Protein AF-A0A6A2YT23-F1 (afdb_monomer)

Mean predicted aligned error: 2.77 Å

Nearest PDB structures (foldseek):
  2w1v-assembly1_B  TM=9.933E-01  e=3.970E-12  Mus musculus
  1f89-assembly1_B  TM=9.885E-01  e=1.448E-10  Saccharomyces cerevisiae
  1ems-assembly1_A  TM=9.485E-01  e=9.260E-08  Caenorhabditis elegans
  5h8k-assembly1_H  TM=8.560E-01  e=1.786E-05  Medicago truncatula
  2vhi-assembly1_A  TM=8.047E-01  e=1.038E-03  Drosophila melanogaster

InterPro domains:
  IPR003010 Carbon-nitrogen hydrolase [PF00795] (1-90)
  IPR003010 Carbon-nitrogen hydrolase [PS50263] (1-86)
  IPR036526 Carbon-nitrogen hydrolase superfamily [G3DSA:3.60.110.10] (1-93)
  IPR036526 Carbon-nitrogen hydrolase superfamily [SSF56317] (2-93)

Organism: Hibiscus syriacus (NCBI:txid106335)

Secondary structure (DSSP, 8-state):
-TTGGGT-SEEEEE---BTTHIIIIIHHHHHHHHHHHTSEEEEE-PPP-TTSSS-B----EEE-TTS-EEEE--SSS--------THHHHH--

Solvent-accessible surface area (backbone atoms only — not comparable to full-atom values): 5284 Å² total; per-residue (Å²): 102,79,55,46,80,70,70,46,59,65,46,78,44,76,50,70,45,32,78,73,54,22,87,72,38,50,67,58,51,46,29,49,57,6,42,79,50,56,17,29,25,37,36,46,31,54,47,46,39,90,88,46,100,67,43,31,39,24,47,29,28,38,28,36,34,82,38,46,78,77,41,64,43,59,35,61,84,78,83,77,86,82,88,85,69,70,67,62,50,69,78,74,105

Sequence (93 aa):
MIYASRGAHLLCYPGAFNMTTGPLHWELLQRARAVDNQLYVATCSPARDAGAGYIAWGHSTLVGPFGEVLATTEHDEDIIIAEIDYSILEQRR

Radius of gyration: 13.84 Å; Cα contacts (8 Å, |Δi|>4): 175; chains: 1; bounding box: 31×25×41 Å

Structure (mmCIF, N/CA/C/O backbone):
data_AF-A0A6A2YT23-F1
#
_entry.id   AF-A0A6A2YT23-F1
#
loop_
_atom_site.group_PDB
_atom_site.id
_atom_site.type_symbol
_atom_site.label_atom_id
_atom_site.label_alt_id
_atom_site.label_comp_id
_atom_site.label_asym_id
_atom_site.label_entity_id
_atom_site.label_seq_id
_atom_site.pdbx_PDB_ins_code
_atom_site.Cartn_x
_atom_site.Cartn_y
_atom_site.Cartn_z
_atom_site.occupancy
_atom_site.B_iso_or_equiv
_atom_site.auth_seq_id
_atom_site.auth_comp_id
_atom_site.auth_asym_id
_atom_site.auth_atom_id
_atom_site.pdbx_PDB_model_num
ATOM 1 N N . MET A 1 1 ? -9.059 12.049 7.414 1.00 78.94 1 MET A N 1
ATOM 2 C CA . MET A 1 1 ? -9.099 12.064 5.928 1.00 78.94 1 MET A CA 1
ATOM 3 C C . MET A 1 1 ? -10.492 11.635 5.437 1.00 78.94 1 MET A C 1
ATOM 5 O O . MET A 1 1 ? -11.169 10.929 6.175 1.00 78.94 1 MET A O 1
ATOM 9 N N . ILE A 1 2 ? -10.953 12.070 4.250 1.00 95.75 2 ILE A N 1
ATOM 10 C CA . ILE A 1 2 ? -12.379 11.994 3.833 1.00 95.75 2 ILE A CA 1
ATOM 11 C C . ILE A 1 2 ? -12.971 10.574 3.801 1.00 95.75 2 ILE A C 1
ATOM 13 O O . ILE A 1 2 ? -14.150 10.392 4.098 1.00 95.75 2 ILE A O 1
ATOM 17 N N . TYR A 1 3 ? -12.169 9.563 3.462 1.00 97.50 3 TYR A N 1
ATOM 18 C CA . TYR A 1 3 ? -12.634 8.175 3.413 1.00 97.50 3 TYR A CA 1
ATOM 19 C C . TYR A 1 3 ? -12.824 7.579 4.809 1.00 97.50 3 TYR A C 1
ATOM 21 O O . TYR A 1 3 ? -13.853 6.964 5.071 1.00 97.50 3 TYR A O 1
ATOM 29 N N . ALA A 1 4 ? -11.890 7.834 5.729 1.00 94.12 4 ALA A N 1
ATOM 30 C CA . ALA A 1 4 ? -12.003 7.384 7.115 1.00 94.12 4 ALA A CA 1
ATOM 31 C C . ALA A 1 4 ? -13.249 7.977 7.795 1.00 94.12 4 ALA A C 1
ATOM 33 O O . ALA A 1 4 ? -14.029 7.251 8.401 1.00 94.12 4 ALA A O 1
ATOM 34 N N . SER A 1 5 ? -13.521 9.275 7.591 1.00 93.94 5 SER A N 1
ATOM 35 C CA . SER A 1 5 ? -14.740 9.925 8.108 1.00 93.94 5 SER A CA 1
ATOM 36 C C . SER A 1 5 ? -16.039 9.407 7.481 1.00 93.94 5 SER A C 1
ATOM 38 O O . SER A 1 5 ? -17.117 9.680 7.994 1.00 93.94 5 SER A O 1
ATOM 40 N N . ARG A 1 6 ? -15.951 8.688 6.356 1.00 96.94 6 ARG A N 1
ATOM 41 C CA . ARG A 1 6 ? -17.080 8.017 5.695 1.00 96.94 6 ARG A CA 1
ATOM 42 C C . ARG A 1 6 ? -17.175 6.529 6.062 1.00 96.94 6 ARG A C 1
ATOM 44 O O . ARG A 1 6 ? -17.932 5.808 5.424 1.00 96.94 6 ARG A O 1
ATOM 51 N N . GLY A 1 7 ? -16.420 6.076 7.066 1.00 94.12 7 GLY A N 1
ATOM 52 C CA . GLY A 1 7 ? -16.473 4.705 7.580 1.00 94.12 7 GLY A CA 1
ATOM 53 C C . GLY A 1 7 ? -15.551 3.709 6.872 1.00 94.12 7 GLY A C 1
ATOM 54 O O . GLY A 1 7 ? -15.729 2.507 7.032 1.00 94.12 7 GLY A O 1
ATOM 55 N N . ALA A 1 8 ? -14.573 4.164 6.081 1.00 96.00 8 ALA A N 1
ATOM 56 C CA . ALA A 1 8 ? -13.606 3.249 5.476 1.00 96.00 8 ALA A CA 1
ATOM 57 C C . ALA A 1 8 ? -12.660 2.652 6.534 1.00 96.00 8 ALA A C 1
ATOM 59 O O . ALA A 1 8 ? -12.052 3.382 7.320 1.00 96.00 8 ALA A O 1
ATOM 60 N N . HIS A 1 9 ? -12.496 1.329 6.499 1.00 95.56 9 HIS A N 1
ATOM 61 C CA . HIS A 1 9 ? -11.552 0.578 7.341 1.00 95.56 9 HIS A CA 1
ATOM 62 C C . HIS A 1 9 ? -10.347 0.030 6.570 1.00 95.56 9 HIS A C 1
ATOM 64 O O . HIS A 1 9 ? -9.394 -0.450 7.178 1.00 95.56 9 HIS A O 1
ATOM 70 N N . LEU A 1 10 ? -10.370 0.134 5.240 1.00 97.00 10 LEU A N 1
ATOM 71 C CA . LEU A 1 10 ? -9.252 -0.186 4.368 1.00 97.00 10 LEU A CA 1
ATOM 72 C C . LEU A 1 10 ? -9.194 0.816 3.214 1.00 97.00 10 LEU A C 1
ATOM 74 O O . LEU A 1 10 ? -10.223 1.166 2.634 1.00 97.00 10 LEU A O 1
ATOM 78 N N . LEU A 1 11 ? -7.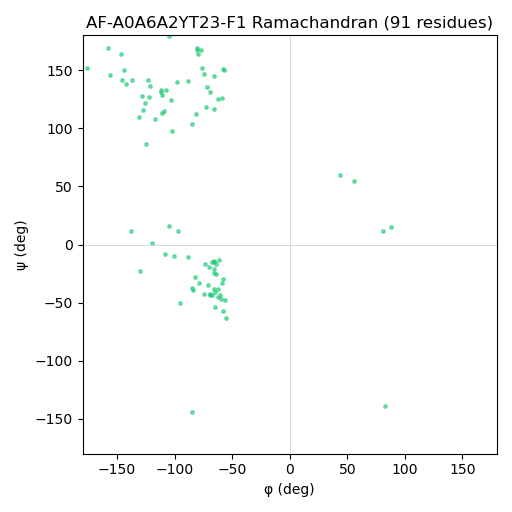987 1.256 2.873 1.00 98.12 11 LEU A N 1
ATOM 79 C CA . LEU A 1 11 ? -7.698 1.987 1.644 1.00 98.12 11 LEU A CA 1
ATOM 80 C C . LEU A 1 11 ? -6.838 1.112 0.739 1.00 98.12 11 LEU A C 1
ATOM 82 O O . LEU A 1 11 ? -5.836 0.563 1.183 1.00 98.12 11 LEU A O 1
ATOM 86 N N . CYS A 1 12 ? -7.221 1.003 -0.530 1.00 98.19 12 CYS A N 1
ATOM 87 C CA . CYS A 1 12 ? -6.456 0.276 -1.534 1.00 98.19 12 CYS A CA 1
ATOM 88 C C . CYS A 1 12 ? -5.871 1.259 -2.552 1.00 98.19 12 CYS A C 1
ATOM 90 O O . CYS A 1 12 ? -6.600 2.083 -3.109 1.00 98.19 12 CYS A O 1
ATOM 92 N N . TYR A 1 13 ? -4.567 1.157 -2.796 1.00 98.62 13 TYR A N 1
ATOM 93 C CA . TYR A 1 13 ? -3.827 1.968 -3.756 1.00 98.62 13 TYR A CA 1
ATOM 94 C C . TYR A 1 13 ? -3.091 1.066 -4.754 1.00 98.62 13 TYR A C 1
ATOM 96 O O . TYR A 1 13 ? -1.916 0.745 -4.555 1.00 98.62 13 TYR A O 1
ATOM 104 N N . PRO A 1 14 ? -3.749 0.655 -5.850 1.00 98.62 14 PRO A N 1
ATOM 105 C CA . PRO A 1 14 ? -3.038 0.136 -7.007 1.00 98.62 14 PRO A CA 1
ATOM 106 C C . PRO A 1 14 ? -2.139 1.240 -7.572 1.00 98.62 14 PRO A C 1
ATOM 108 O O . PRO A 1 14 ? -2.609 2.348 -7.849 1.00 98.62 14 PRO A O 1
ATOM 111 N N . GLY A 1 15 ? -0.847 0.972 -7.720 1.00 98.25 15 GLY A N 1
ATOM 112 C CA . GLY A 1 15 ? 0.106 1.979 -8.167 1.00 98.25 15 GLY A CA 1
ATOM 113 C C . GLY A 1 15 ? 1.506 1.421 -8.357 1.00 98.25 15 GLY A C 1
ATOM 114 O O . GLY A 1 15 ? 1.909 0.484 -7.684 1.00 98.25 15 GLY A O 1
ATOM 115 N N . ALA A 1 16 ? 2.258 2.036 -9.265 1.00 98.44 16 ALA A N 1
ATOM 116 C CA . AL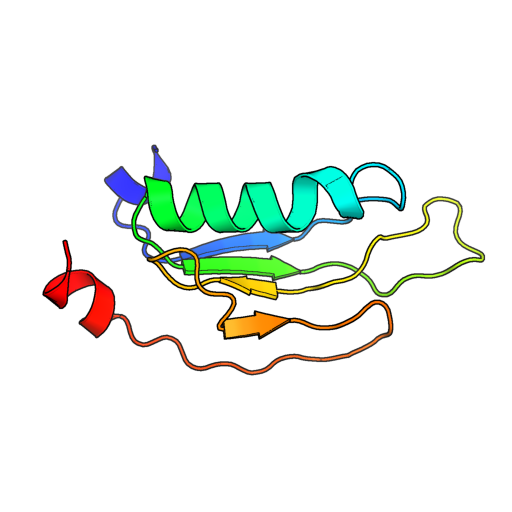A A 1 16 ? 3.651 1.706 -9.519 1.00 98.44 16 ALA A CA 1
ATOM 117 C C . ALA A 1 16 ? 4.506 2.925 -9.171 1.0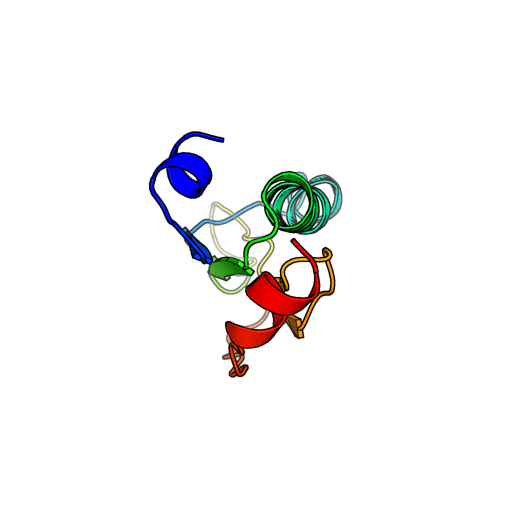0 98.44 16 ALA A C 1
ATOM 119 O O . ALA A 1 16 ? 4.458 3.934 -9.873 1.00 98.44 16 ALA A O 1
ATOM 120 N N . PHE A 1 17 ? 5.258 2.860 -8.072 1.00 98.62 17 PHE A N 1
ATOM 121 C CA . PHE A 1 17 ? 6.372 3.790 -7.856 1.00 98.62 17 PHE A CA 1
ATOM 122 C C . PHE A 1 17 ? 7.578 3.320 -8.668 1.00 98.62 17 PHE A C 1
ATOM 124 O O . PHE A 1 17 ? 7.606 2.177 -9.111 1.00 98.62 17 PHE A O 1
ATOM 131 N N . ASN A 1 18 ? 8.570 4.185 -8.877 1.00 98.19 18 ASN A N 1
ATOM 132 C CA . ASN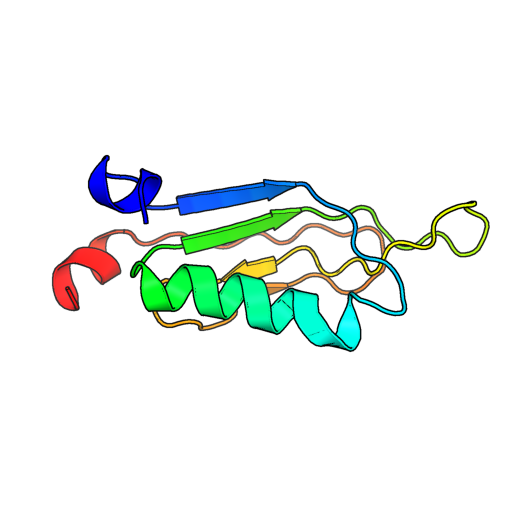 A 1 18 ? 9.795 3.824 -9.594 1.00 98.19 18 ASN A CA 1
ATOM 133 C C . ASN A 1 18 ? 10.975 3.648 -8.634 1.00 98.19 18 ASN A C 1
ATOM 135 O O . ASN A 1 18 ? 10.865 3.879 -7.431 1.00 98.19 18 ASN A O 1
ATOM 139 N N . MET A 1 19 ? 12.133 3.304 -9.189 1.00 98.06 19 MET A N 1
ATOM 140 C CA . MET A 1 19 ? 13.382 3.104 -8.447 1.00 98.06 19 MET A CA 1
ATOM 141 C C . MET A 1 19 ? 13.907 4.340 -7.697 1.00 98.06 19 MET A C 1
ATOM 143 O O . MET A 1 19 ? 14.792 4.201 -6.860 1.00 98.06 19 MET A O 1
ATOM 147 N N . THR A 1 20 ? 13.388 5.541 -7.967 1.00 97.94 20 THR A N 1
ATOM 148 C CA . THR A 1 20 ? 13.750 6.763 -7.233 1.00 97.94 20 THR A CA 1
ATOM 149 C C . THR A 1 20 ? 12.762 7.047 -6.108 1.00 97.94 20 THR A C 1
ATOM 151 O O . THR A 1 20 ? 13.166 7.267 -4.970 1.00 97.94 20 THR A O 1
ATOM 154 N N . THR A 1 21 ? 11.459 7.048 -6.397 1.00 98.44 21 THR A N 1
ATOM 155 C CA . THR A 1 21 ? 10.433 7.407 -5.405 1.00 98.44 21 THR A CA 1
ATOM 156 C C . THR A 1 21 ? 10.057 6.250 -4.489 1.00 98.44 21 THR A C 1
ATOM 158 O O . THR A 1 21 ? 9.662 6.492 -3.350 1.00 98.44 21 THR A O 1
ATOM 161 N N . GLY A 1 22 ? 10.190 5.012 -4.962 1.00 98.56 22 GLY A N 1
ATOM 162 C CA . GLY A 1 22 ? 9.886 3.785 -4.231 1.00 98.56 22 GLY A CA 1
ATOM 163 C C . GLY A 1 22 ? 10.640 3.682 -2.906 1.00 98.56 22 GLY A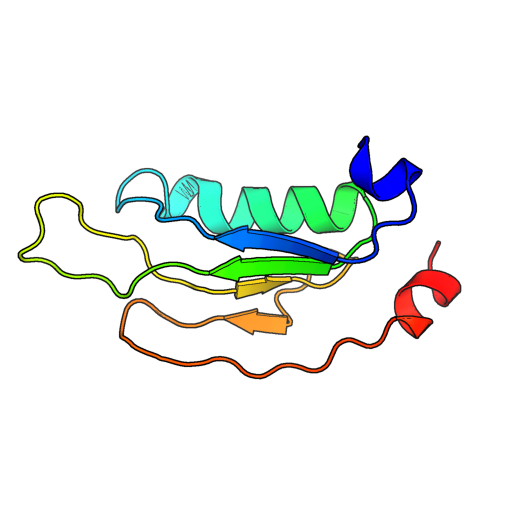 C 1
ATOM 164 O O . GLY A 1 22 ? 9.996 3.763 -1.858 1.00 98.56 22 GLY A O 1
ATOM 165 N N . PRO A 1 23 ? 11.987 3.621 -2.931 1.00 98.38 23 PRO A N 1
ATOM 166 C CA . PRO A 1 23 ? 12.800 3.503 -1.719 1.00 98.38 23 PRO A CA 1
ATOM 167 C C . PRO A 1 23 ? 12.590 4.641 -0.713 1.00 98.38 23 PRO A C 1
ATOM 169 O O . PRO A 1 23 ? 12.764 4.449 0.485 1.00 98.38 23 PRO A O 1
ATOM 172 N N . LEU A 1 24 ? 12.245 5.838 -1.195 1.00 98.44 24 LEU A N 1
ATOM 173 C CA . LEU A 1 24 ? 12.106 7.026 -0.354 1.00 98.44 24 LEU A CA 1
ATOM 174 C C . LEU A 1 24 ? 10.731 7.125 0.306 1.00 98.44 24 LEU A C 1
ATOM 176 O O . LEU A 1 24 ? 10.618 7.578 1.443 1.00 98.44 24 LEU A O 1
ATOM 180 N N . HIS A 1 25 ? 9.674 6.773 -0.424 1.00 98.75 25 HIS A N 1
ATOM 181 C CA . HIS A 1 25 ? 8.327 7.206 -0.069 1.00 98.75 25 HIS A CA 1
ATOM 182 C C . HIS A 1 25 ? 7.300 6.084 -0.026 1.00 98.75 25 HIS A C 1
ATOM 184 O O . HIS A 1 25 ? 6.279 6.274 0.627 1.00 98.75 25 HIS A O 1
ATOM 190 N N . TRP A 1 26 ? 7.517 4.955 -0.706 1.00 98.75 26 TRP A N 1
ATOM 191 C CA . TRP A 1 26 ? 6.480 3.929 -0.839 1.00 98.75 26 TRP A CA 1
ATOM 192 C C . TRP A 1 26 ? 6.016 3.429 0.526 1.00 98.75 26 TRP A C 1
ATOM 194 O O . TRP A 1 26 ? 4.848 3.608 0.868 1.00 98.75 26 TRP A O 1
ATOM 204 N N . GLU A 1 27 ? 6.946 2.925 1.343 1.00 98.75 27 GLU A N 1
ATOM 205 C CA . GLU A 1 27 ? 6.623 2.429 2.681 1.00 98.75 27 GLU A CA 1
ATOM 206 C C . GLU A 1 27 ? 6.180 3.547 3.632 1.00 98.75 27 GLU A C 1
ATOM 208 O O . GLU A 1 27 ? 5.186 3.414 4.351 1.00 98.75 27 GLU A O 1
ATOM 213 N N . LEU A 1 28 ? 6.880 4.681 3.602 1.00 98.69 28 LEU A N 1
ATOM 214 C CA . LEU A 1 28 ? 6.570 5.825 4.454 1.00 98.69 28 LEU A CA 1
ATOM 215 C C . LEU A 1 28 ? 5.124 6.296 4.259 1.00 98.69 28 LEU A C 1
ATOM 217 O O . LEU A 1 28 ? 4.399 6.503 5.231 1.00 98.69 28 LEU A O 1
ATOM 221 N N . LEU A 1 29 ? 4.689 6.459 3.007 1.00 98.81 29 LEU A N 1
ATOM 222 C CA . LEU A 1 29 ? 3.364 6.980 2.696 1.00 98.81 29 LEU A CA 1
ATOM 223 C C . LEU A 1 29 ? 2.264 5.995 3.082 1.00 98.81 29 LEU A C 1
ATOM 225 O O . LEU A 1 29 ? 1.275 6.432 3.671 1.00 9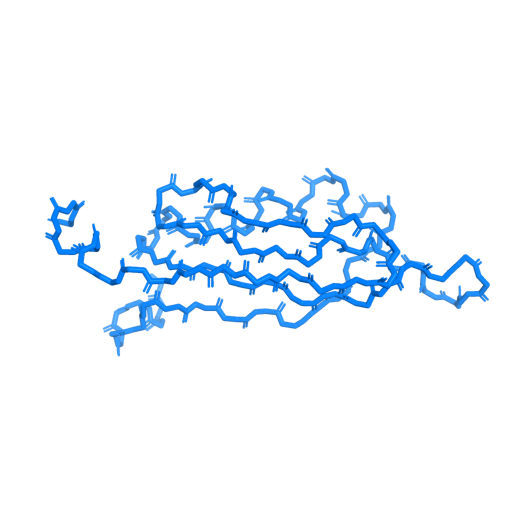8.81 29 LEU A O 1
ATOM 229 N N . GLN A 1 30 ? 2.418 4.698 2.800 1.00 98.69 30 GLN A N 1
ATOM 230 C CA . GLN A 1 30 ? 1.407 3.708 3.192 1.00 98.69 30 GLN A CA 1
ATOM 231 C C . GLN A 1 30 ? 1.237 3.640 4.710 1.00 98.69 30 GLN A C 1
ATOM 233 O O . GLN A 1 30 ? 0.109 3.715 5.202 1.00 98.69 30 GLN A O 1
ATOM 238 N N . ARG A 1 31 ? 2.346 3.613 5.459 1.00 98.81 31 ARG A N 1
ATOM 239 C CA . ARG A 1 31 ? 2.329 3.589 6.926 1.00 98.81 31 ARG A CA 1
ATOM 240 C C . ARG A 1 31 ? 1.743 4.865 7.505 1.00 98.81 31 ARG A C 1
ATOM 242 O O . ARG A 1 31 ? 0.910 4.780 8.401 1.00 98.81 31 ARG A O 1
ATOM 249 N N . ALA A 1 32 ? 2.083 6.023 6.938 1.00 98.56 32 ALA A N 1
ATOM 250 C CA . ALA A 1 32 ? 1.488 7.300 7.322 1.00 98.56 32 ALA A CA 1
ATOM 251 C C . ALA A 1 32 ? -0.035 7.309 7.108 1.00 98.56 32 ALA A C 1
ATOM 253 O O . ALA A 1 32 ? -0.785 7.680 8.004 1.00 98.56 32 ALA A O 1
ATOM 254 N N . ARG A 1 33 ? -0.531 6.855 5.946 1.00 98.44 33 ARG A N 1
ATOM 255 C CA . ARG A 1 33 ? -1.985 6.794 5.701 1.00 98.44 33 ARG A CA 1
ATOM 256 C C . ARG A 1 33 ? -2.692 5.845 6.665 1.00 98.44 33 ARG A C 1
ATOM 258 O O . ARG A 1 33 ? -3.796 6.184 7.091 1.00 98.44 33 ARG A O 1
ATOM 265 N N . ALA A 1 34 ? -2.070 4.713 6.994 1.00 97.75 34 ALA A N 1
ATOM 266 C CA . ALA A 1 34 ? -2.623 3.736 7.920 1.00 97.75 34 ALA A CA 1
ATOM 267 C C . ALA A 1 34 ? -2.735 4.309 9.338 1.00 97.75 34 ALA A C 1
ATOM 269 O O . ALA A 1 34 ? -3.835 4.352 9.889 1.00 97.75 34 ALA A O 1
ATOM 270 N N . VAL A 1 35 ? -1.631 4.842 9.877 1.00 97.00 35 VAL A N 1
ATOM 271 C CA . VAL A 1 35 ? -1.571 5.346 11.257 1.00 97.00 35 VAL A CA 1
ATOM 272 C C . VAL A 1 35 ? -2.394 6.620 11.456 1.00 97.00 35 VAL A C 1
ATOM 274 O O . VAL A 1 35 ? -3.157 6.703 12.415 1.00 97.00 35 VAL A O 1
ATOM 277 N N . ASP A 1 36 ? -2.341 7.574 10.519 1.00 97.00 36 ASP A N 1
ATOM 278 C CA . ASP A 1 36 ? -3.052 8.857 10.647 1.00 97.00 36 ASP A CA 1
ATOM 279 C C . ASP A 1 36 ? -4.577 8.694 10.625 1.00 97.00 36 ASP A C 1
ATOM 281 O O . ASP A 1 36 ? -5.318 9.593 11.023 1.00 97.00 36 ASP A O 1
ATOM 285 N N . ASN A 1 37 ? -5.067 7.574 10.087 1.00 95.56 37 ASN A N 1
ATOM 286 C CA . ASN A 1 37 ? -6.494 7.318 9.915 1.00 95.56 37 ASN A CA 1
ATOM 287 C C . ASN A 1 37 ? -6.972 6.070 10.666 1.00 95.56 37 ASN A C 1
ATOM 289 O O . ASN A 1 37 ? -8.156 5.734 10.568 1.00 95.56 37 ASN A O 1
ATOM 293 N N . GLN A 1 38 ? -6.069 5.396 11.387 1.00 95.38 38 GLN A N 1
ATOM 294 C CA . GLN A 1 38 ? -6.305 4.134 12.087 1.00 95.38 38 GLN A CA 1
ATOM 295 C C . GLN A 1 38 ? -7.112 3.160 11.217 1.00 95.38 38 GLN A C 1
ATOM 297 O O . GLN A 1 38 ? -8.247 2.814 11.545 1.00 95.38 38 GLN A O 1
ATOM 302 N N . LEU A 1 39 ? -6.576 2.810 10.048 1.00 96.50 39 LEU A N 1
ATOM 303 C CA . LEU A 1 39 ? -7.191 1.900 9.075 1.00 96.50 39 LEU A CA 1
ATOM 304 C C . LEU A 1 39 ? -6.118 1.088 8.350 1.00 96.50 39 LEU A C 1
ATOM 306 O O . LEU A 1 39 ? -4.945 1.451 8.361 1.00 96.50 39 LEU A O 1
ATOM 310 N N . TYR A 1 40 ? -6.520 0.011 7.688 1.00 98.12 40 TYR A N 1
ATOM 311 C CA . TYR A 1 40 ? -5.608 -0.782 6.869 1.00 98.12 40 TYR A CA 1
ATOM 312 C C . TYR A 1 40 ? -5.273 -0.066 5.559 1.00 98.12 40 TYR A C 1
ATOM 314 O O . TYR A 1 40 ? -6.124 0.600 4.963 1.00 98.12 40 TYR A O 1
ATOM 322 N N . VAL A 1 41 ? -4.055 -0.247 5.060 1.00 98.56 41 VAL A N 1
ATOM 323 C CA . VAL A 1 41 ? -3.647 0.242 3.738 1.00 98.56 41 VAL A CA 1
ATOM 324 C C . VAL A 1 41 ? -3.079 -0.912 2.932 1.00 98.56 41 VAL A C 1
ATOM 326 O O . VAL A 1 41 ? -2.108 -1.534 3.345 1.00 98.56 41 VAL A O 1
ATOM 329 N N . ALA A 1 42 ? -3.676 -1.183 1.777 1.00 98.62 42 ALA A N 1
ATOM 330 C CA . ALA A 1 42 ? -3.176 -2.142 0.807 1.00 98.62 42 ALA A CA 1
ATOM 331 C C . ALA A 1 42 ? -2.612 -1.399 -0.404 1.00 98.62 42 ALA A C 1
ATOM 333 O O . ALA A 1 42 ? -3.256 -0.497 -0.947 1.00 98.62 42 ALA A O 1
ATOM 334 N N . THR A 1 43 ? -1.428 -1.788 -0.850 1.00 98.81 43 THR A N 1
ATOM 335 C CA . THR A 1 43 ? -0.814 -1.298 -2.080 1.00 98.81 43 THR A CA 1
ATOM 336 C C . THR A 1 43 ? -0.545 -2.470 -3.017 1.00 98.81 43 THR A C 1
ATOM 338 O O . THR A 1 43 ? -0.108 -3.536 -2.587 1.00 98.81 43 THR A O 1
ATOM 341 N N . CYS A 1 44 ? -0.855 -2.296 -4.301 1.00 98.62 44 CYS A N 1
ATOM 342 C CA . CYS A 1 44 ? -0.653 -3.326 -5.319 1.00 98.62 44 CYS A CA 1
ATOM 343 C C . CYS A 1 44 ? 0.143 -2.728 -6.475 1.00 98.62 44 CYS A C 1
ATOM 345 O O . CYS A 1 44 ? -0.312 -1.793 -7.137 1.00 98.62 44 CYS A O 1
ATOM 347 N N . SER A 1 45 ? 1.343 -3.254 -6.669 1.00 98.75 45 SER A N 1
ATOM 348 C CA . SER A 1 45 ? 2.356 -2.759 -7.590 1.00 98.75 45 SER A CA 1
ATOM 349 C C . SER A 1 45 ? 2.737 -3.868 -8.570 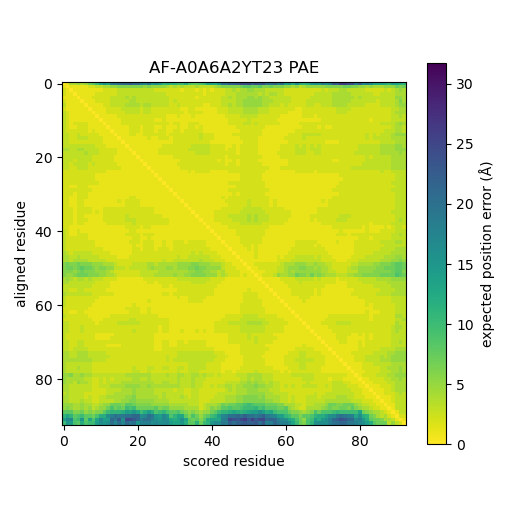1.00 98.75 45 SER A C 1
ATOM 351 O O . SER A 1 45 ? 2.817 -5.028 -8.159 1.00 98.75 45 SER A O 1
ATOM 353 N N . PRO A 1 46 ? 2.973 -3.553 -9.856 1.00 98.62 46 PRO A N 1
ATOM 354 C CA . PRO A 1 46 ? 3.551 -4.507 -10.792 1.00 98.62 46 PRO A CA 1
ATOM 355 C C . PRO A 1 46 ? 4.912 -5.016 -10.309 1.00 98.62 46 PRO A C 1
ATOM 357 O O . PRO A 1 46 ? 5.668 -4.275 -9.672 1.00 98.62 46 PRO A O 1
ATOM 360 N N . ALA A 1 47 ? 5.251 -6.247 -10.695 1.00 98.56 47 ALA A N 1
ATOM 361 C CA . ALA A 1 47 ? 6.616 -6.743 -10.594 1.00 98.56 47 ALA A CA 1
ATOM 362 C C . ALA A 1 47 ? 7.578 -5.829 -11.367 1.00 98.56 47 ALA A C 1
ATOM 364 O O . ALA A 1 47 ? 7.221 -5.188 -12.364 1.00 98.56 47 ALA A O 1
ATOM 365 N N . ARG A 1 48 ? 8.817 -5.760 -10.898 1.00 98.44 48 ARG A N 1
ATOM 366 C CA . ARG A 1 48 ? 9.871 -4.972 -11.515 1.00 98.44 48 ARG A CA 1
ATOM 367 C C . ARG A 1 48 ? 10.323 -5.637 -12.809 1.00 98.44 48 ARG A C 1
ATOM 369 O O . ARG A 1 48 ? 10.915 -6.707 -12.791 1.00 98.44 48 ARG A O 1
ATOM 376 N N . ASP A 1 49 ? 10.142 -4.928 -13.915 1.00 98.12 49 ASP A N 1
ATOM 377 C CA . ASP A 1 49 ? 10.731 -5.277 -15.204 1.00 98.12 49 ASP A CA 1
ATOM 378 C C . ASP A 1 49 ? 11.841 -4.275 -15.558 1.00 98.12 49 ASP A C 1
ATOM 380 O O . ASP A 1 49 ? 11.587 -3.085 -15.755 1.00 98.12 49 ASP A O 1
ATOM 384 N N . ALA A 1 50 ? 13.087 -4.753 -15.627 1.00 95.81 50 ALA A N 1
ATOM 385 C CA . ALA A 1 50 ? 14.251 -3.937 -15.977 1.00 95.81 50 ALA A CA 1
ATOM 386 C C . ALA A 1 50 ? 14.312 -3.567 -17.473 1.00 95.81 50 ALA A C 1
ATOM 388 O O . ALA A 1 50 ? 15.057 -2.657 -17.840 1.00 95.81 50 ALA A O 1
ATOM 389 N N . GLY A 1 51 ? 13.555 -4.259 -18.332 1.00 97.06 51 GLY A N 1
ATOM 390 C CA . GLY A 1 51 ? 13.427 -3.956 -19.758 1.00 97.06 51 GLY A CA 1
ATOM 391 C C . GLY A 1 51 ? 12.316 -2.952 -20.084 1.00 97.06 51 GLY A C 1
ATOM 392 O O . GLY A 1 51 ? 12.246 -2.463 -21.213 1.00 97.06 51 GLY A O 1
ATOM 393 N N . ALA A 1 52 ? 11.454 -2.624 -19.118 1.00 96.19 52 ALA A N 1
ATOM 394 C CA . ALA A 1 52 ? 10.339 -1.711 -19.321 1.00 96.19 52 ALA A CA 1
ATOM 395 C C . ALA A 1 52 ? 10.785 -0.240 -19.375 1.00 96.19 52 ALA A C 1
ATOM 397 O O . ALA A 1 52 ? 11.724 0.187 -18.704 1.00 96.19 52 ALA A O 1
ATOM 398 N N . GLY A 1 53 ? 10.026 0.586 -20.104 1.00 96.94 53 GLY A N 1
ATOM 399 C CA . GLY A 1 53 ? 10.217 2.044 -20.107 1.00 96.94 53 GLY A CA 1
ATOM 400 C C . GLY A 1 53 ? 9.944 2.709 -18.748 1.00 96.94 53 GLY A C 1
ATOM 401 O O . GLY A 1 53 ? 10.366 3.841 -18.519 1.00 96.94 53 GLY A O 1
ATOM 402 N N . TYR A 1 54 ? 9.259 2.007 -17.840 1.00 97.81 54 TYR A N 1
ATOM 403 C CA . TYR A 1 54 ? 9.050 2.405 -16.452 1.00 97.81 54 TYR A CA 1
ATOM 404 C C . TYR A 1 54 ? 9.385 1.228 -15.536 1.00 97.81 54 TYR A C 1
ATOM 406 O O . TYR A 1 54 ? 8.651 0.243 -15.489 1.00 97.81 54 TYR A O 1
ATOM 414 N N . ILE A 1 55 ? 10.487 1.342 -14.798 1.00 98.50 55 ILE A N 1
ATOM 415 C CA . ILE A 1 55 ? 10.948 0.288 -13.891 1.00 98.50 55 ILE A CA 1
ATOM 416 C C . ILE A 1 55 ? 10.216 0.441 -12.558 1.00 98.50 55 ILE A C 1
ATOM 418 O O . ILE A 1 55 ? 10.520 1.348 -11.773 1.00 98.50 55 ILE A O 1
ATOM 422 N N . ALA A 1 56 ? 9.235 -0.432 -12.326 1.00 98.56 56 ALA A N 1
ATOM 423 C CA . ALA A 1 56 ? 8.437 -0.437 -11.110 1.00 98.56 56 ALA A CA 1
ATOM 424 C C . ALA A 1 56 ? 9.283 -0.786 -9.875 1.00 98.56 56 ALA A C 1
ATOM 426 O O . ALA A 1 56 ? 10.203 -1.605 -9.909 1.00 98.56 56 ALA A O 1
ATOM 427 N N . TRP A 1 57 ? 8.943 -0.166 -8.752 1.00 98.62 57 TRP A N 1
ATOM 428 C CA . TRP A 1 57 ? 9.539 -0.459 -7.460 1.00 98.62 57 TRP A CA 1
ATOM 429 C C . TRP A 1 57 ? 9.184 -1.879 -7.007 1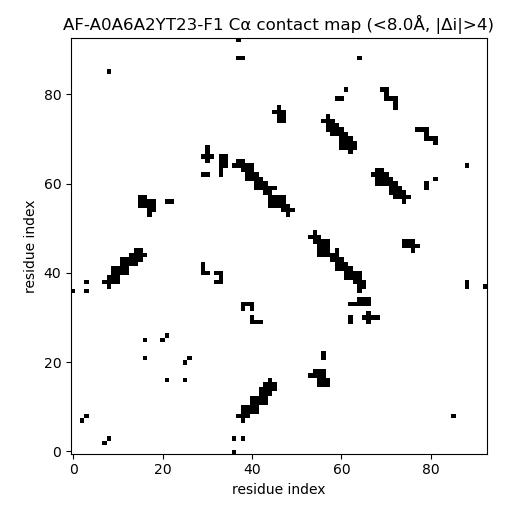.00 98.62 57 TRP A C 1
ATOM 431 O O . TRP A 1 57 ? 10.060 -2.563 -6.485 1.00 98.62 57 TRP A O 1
ATOM 441 N N . GLY A 1 58 ? 7.954 -2.332 -7.273 1.00 98.50 58 GLY A N 1
ATOM 442 C CA . GLY A 1 58 ? 7.388 -3.561 -6.715 1.00 98.50 58 GLY A CA 1
ATOM 443 C C . GLY A 1 58 ? 6.818 -3.319 -5.320 1.00 98.50 58 GLY A C 1
ATOM 444 O O . GLY A 1 58 ? 6.206 -2.271 -5.091 1.00 98.50 58 GLY A O 1
ATOM 445 N N . HIS A 1 59 ? 7.050 -4.261 -4.407 1.00 98.62 59 HIS A N 1
ATOM 446 C CA . HIS A 1 59 ? 6.678 -4.192 -2.993 1.00 98.62 59 HIS A CA 1
ATOM 447 C C . HIS A 1 59 ? 5.184 -3.946 -2.762 1.00 98.62 59 HIS A C 1
ATOM 449 O O . HIS A 1 59 ? 4.796 -2.999 -2.081 1.00 98.62 59 HIS A O 1
ATOM 455 N N . SER A 1 60 ? 4.325 -4.790 -3.334 1.00 98.81 60 SER A N 1
ATOM 456 C CA . SER A 1 60 ? 2.914 -4.823 -2.938 1.00 98.81 60 SER A CA 1
ATOM 457 C C . SER A 1 60 ? 2.828 -5.144 -1.447 1.00 98.81 60 SER A C 1
ATOM 459 O O . SER A 1 60 ? 3.406 -6.133 -1.001 1.00 98.81 60 SER A O 1
ATOM 461 N N . THR A 1 61 ? 2.135 -4.321 -0.663 1.00 98.81 61 THR A N 1
ATOM 462 C CA . THR A 1 61 ? 2.184 -4.402 0.802 1.00 98.81 61 THR A CA 1
ATOM 463 C C . THR A 1 61 ? 0.797 -4.245 1.421 1.00 98.81 61 THR A C 1
ATOM 465 O O . THR A 1 61 ? 0.003 -3.403 0.998 1.00 98.81 61 THR A O 1
ATOM 468 N N . LEU A 1 62 ? 0.526 -5.011 2.480 1.00 98.75 62 LEU A N 1
ATOM 469 C CA . LEU A 1 62 ? -0.552 -4.744 3.428 1.00 98.75 62 LEU A CA 1
ATOM 470 C C . LEU A 1 62 ? 0.028 -4.148 4.714 1.00 98.75 62 LEU A C 1
ATOM 472 O O . LEU A 1 62 ? 0.876 -4.753 5.373 1.00 98.75 62 LEU A O 1
ATOM 476 N N . VAL A 1 63 ? -0.477 -2.979 5.091 1.00 98.62 63 VAL A N 1
ATOM 477 C CA . VAL A 1 63 ? -0.140 -2.273 6.326 1.00 98.62 63 VAL A CA 1
ATOM 478 C C . VAL A 1 63 ? -1.349 -2.254 7.252 1.00 98.62 63 VAL A C 1
ATOM 480 O O . VAL A 1 63 ? -2.467 -1.945 6.829 1.00 98.62 63 VAL A O 1
ATOM 483 N N . GLY A 1 64 ? -1.111 -2.582 8.515 1.00 97.62 64 GLY A N 1
ATOM 484 C CA . GLY A 1 64 ? -2.095 -2.545 9.580 1.00 97.62 64 GLY A CA 1
ATOM 485 C C . GLY A 1 64 ? -2.328 -1.140 10.151 1.00 97.62 64 GLY A C 1
ATOM 486 O O . GLY A 1 64 ? -1.568 -0.203 9.888 1.00 97.62 64 GLY A O 1
ATOM 487 N N . PRO A 1 65 ? -3.397 -0.969 10.939 1.00 96.75 65 PRO A N 1
ATOM 488 C CA . PRO A 1 65 ? -3.885 0.332 11.393 1.00 96.75 65 PRO A CA 1
ATOM 489 C C . PRO A 1 65 ? -2.947 1.097 12.331 1.00 96.75 65 PRO A C 1
ATOM 491 O O . PRO A 1 65 ? -3.151 2.296 12.519 1.00 96.75 65 PRO A O 1
ATOM 494 N N . PHE A 1 66 ? -1.917 0.457 12.892 1.00 95.44 66 PHE A N 1
ATOM 495 C CA . PHE A 1 66 ? -0.891 1.111 13.718 1.00 95.44 66 PHE A CA 1
ATOM 496 C C . PHE A 1 66 ? 0.439 1.272 12.970 1.00 95.44 66 PHE A C 1
ATOM 498 O O . PHE A 1 66 ? 1.471 1.579 13.569 1.00 95.44 66 PHE A O 1
ATOM 505 N N . GLY A 1 67 ? 0.407 1.124 11.644 1.00 96.75 67 GLY A N 1
ATOM 506 C CA . GLY A 1 67 ? 1.556 1.298 10.767 1.00 96.75 67 GLY A CA 1
ATOM 507 C C . GLY A 1 67 ? 2.482 0.086 10.715 1.00 96.75 67 GLY A C 1
ATOM 508 O O . GLY A 1 67 ? 3.591 0.211 10.201 1.00 96.75 67 GLY A O 1
ATOM 509 N N . GLU A 1 68 ? 2.086 -1.066 11.245 1.00 96.94 68 GLU A N 1
ATOM 510 C CA . GLU A 1 68 ? 2.801 -2.329 11.099 1.00 96.94 68 GLU A CA 1
ATOM 511 C C . GLU A 1 68 ? 2.676 -2.872 9.669 1.00 96.94 68 GLU A C 1
ATOM 513 O O . GLU A 1 68 ? 1.595 -2.876 9.088 1.00 96.94 68 GLU A O 1
ATOM 518 N N . VAL A 1 69 ? 3.776 -3.342 9.081 1.00 98.19 69 VAL A N 1
ATOM 519 C CA . VAL A 1 69 ? 3.729 -4.059 7.799 1.00 98.19 69 VAL A CA 1
ATOM 520 C C . VAL A 1 69 ? 3.340 -5.505 8.092 1.00 98.19 69 VAL A C 1
ATOM 522 O O . VAL A 1 69 ? 4.102 -6.227 8.731 1.00 98.19 69 VAL A O 1
ATOM 525 N N . LEU A 1 70 ? 2.147 -5.912 7.660 1.00 97.94 70 LEU A N 1
ATOM 526 C CA . LEU A 1 70 ? 1.600 -7.246 7.925 1.00 97.94 70 LEU A CA 1
ATOM 527 C C . LEU A 1 70 ? 2.083 -8.275 6.905 1.00 97.94 70 LEU A C 1
ATOM 529 O O . LEU A 1 70 ? 2.358 -9.417 7.258 1.00 97.94 70 LEU A O 1
ATOM 533 N N . ALA A 1 71 ? 2.197 -7.863 5.645 1.00 98.25 71 ALA A N 1
ATOM 534 C CA . ALA A 1 71 ? 2.790 -8.660 4.582 1.00 98.25 71 ALA A CA 1
ATOM 535 C C . ALA A 1 71 ? 3.298 -7.739 3.473 1.00 98.25 71 ALA A C 1
ATOM 537 O O . ALA A 1 71 ? 2.682 -6.711 3.194 1.00 98.25 71 ALA A O 1
ATOM 538 N N . THR A 1 72 ? 4.398 -8.110 2.825 1.00 98.44 72 THR A N 1
ATOM 539 C CA . THR A 1 72 ? 4.939 -7.389 1.670 1.00 98.44 72 THR A CA 1
ATOM 540 C C . THR A 1 72 ? 5.572 -8.363 0.694 1.00 98.44 72 THR A C 1
ATOM 542 O O . THR A 1 72 ? 6.203 -9.329 1.119 1.00 98.44 72 THR A O 1
ATOM 545 N N . THR A 1 73 ? 5.400 -8.118 -0.601 1.00 98.50 73 THR A N 1
ATOM 546 C CA . THR A 1 73 ? 6.240 -8.746 -1.620 1.00 98.50 73 THR A CA 1
ATOM 547 C C . THR A 1 73 ? 7.596 -8.047 -1.651 1.00 98.50 73 THR A C 1
ATOM 549 O O . THR A 1 73 ? 7.768 -6.934 -1.133 1.00 98.50 73 THR A O 1
ATOM 552 N N . GLU A 1 74 ? 8.539 -8.676 -2.338 1.00 97.75 74 GLU A N 1
ATOM 553 C CA . GLU A 1 74 ? 9.716 -8.004 -2.875 1.00 97.75 74 GLU A CA 1
ATOM 554 C C . GLU A 1 74 ? 9.370 -7.387 -4.244 1.00 97.75 74 GLU A C 1
ATOM 556 O O . GLU A 1 74 ? 8.262 -6.879 -4.457 1.00 97.75 74 GLU A O 1
ATOM 561 N N . HIS A 1 75 ? 10.320 -7.390 -5.174 1.00 97.88 75 HIS A N 1
ATOM 562 C CA . HIS A 1 75 ? 10.186 -6.766 -6.484 1.00 97.88 75 HIS A CA 1
ATOM 563 C C . HIS A 1 75 ? 9.862 -7.745 -7.616 1.00 97.88 75 HIS A C 1
ATOM 565 O O . HIS A 1 75 ? 9.541 -7.286 -8.708 1.00 97.88 75 HIS A O 1
ATOM 571 N N . ASP A 1 76 ? 9.921 -9.051 -7.372 1.00 98.44 76 ASP A N 1
ATOM 572 C CA . ASP A 1 76 ? 9.541 -10.072 -8.348 1.00 98.44 76 ASP A CA 1
ATOM 573 C C . ASP A 1 76 ? 8.016 -10.274 -8.396 1.00 98.44 76 ASP A C 1
ATOM 575 O O . ASP A 1 76 ? 7.272 -9.752 -7.561 1.00 98.44 76 ASP A O 1
ATOM 579 N N . GLU A 1 77 ? 7.539 -11.011 -9.403 1.00 98.56 77 GLU A N 1
ATOM 580 C CA . GLU A 1 77 ? 6.136 -11.426 -9.474 1.00 98.56 77 GLU A CA 1
ATOM 581 C C . GLU A 1 77 ? 5.826 -12.389 -8.327 1.00 98.56 77 GLU A C 1
ATOM 583 O O . GLU A 1 77 ? 6.401 -13.472 -8.240 1.00 98.56 77 GLU A O 1
ATOM 588 N N . ASP A 1 78 ? 4.927 -11.974 -7.436 1.00 98.44 78 ASP A N 1
ATOM 589 C CA . ASP A 1 78 ? 4.567 -12.733 -6.245 1.00 98.44 78 ASP A CA 1
ATOM 590 C C . ASP A 1 78 ? 3.180 -12.323 -5.724 1.00 98.44 78 ASP A C 1
ATOM 592 O O . ASP A 1 78 ? 2.597 -11.316 -6.146 1.00 98.44 78 ASP A O 1
ATOM 596 N N . ILE A 1 79 ? 2.646 -13.102 -4.785 1.00 98.06 79 ILE A N 1
ATOM 597 C CA . ILE A 1 79 ? 1.364 -12.872 -4.122 1.00 98.06 79 ILE A CA 1
ATOM 598 C C . ILE A 1 79 ? 1.570 -12.929 -2.610 1.00 98.06 79 ILE A C 1
ATOM 600 O O . ILE A 1 79 ? 2.024 -13.929 -2.063 1.00 98.06 79 ILE A O 1
ATOM 604 N N . ILE A 1 80 ? 1.116 -11.888 -1.911 1.00 96.25 80 ILE A N 1
ATOM 605 C CA . ILE A 1 80 ? 0.948 -11.930 -0.455 1.00 96.25 80 ILE A CA 1
ATOM 606 C C . ILE A 1 80 ? -0.502 -12.227 -0.087 1.00 96.25 80 ILE A C 1
ATOM 608 O O . ILE A 1 80 ? -1.437 -11.687 -0.678 1.00 96.25 80 ILE A O 1
ATOM 612 N N . ILE A 1 81 ? -0.684 -13.061 0.934 1.00 96.25 81 ILE A N 1
ATOM 613 C CA . ILE A 1 81 ? -1.982 -13.338 1.552 1.00 96.25 81 ILE A CA 1
ATOM 614 C C . ILE A 1 81 ? -1.856 -12.994 3.032 1.00 96.25 81 ILE A C 1
ATOM 616 O O . ILE A 1 81 ? -0.943 -13.468 3.704 1.00 96.25 81 ILE A O 1
ATOM 620 N N . ALA A 1 82 ? -2.767 -12.164 3.531 1.00 94.69 82 ALA A N 1
ATOM 621 C CA . ALA A 1 82 ? -2.796 -11.741 4.923 1.00 94.69 82 ALA A CA 1
ATOM 622 C C . ALA A 1 82 ? -4.240 -11.589 5.410 1.00 94.69 82 ALA A C 1
ATOM 624 O O . ALA A 1 82 ? -5.143 -11.276 4.632 1.00 94.69 82 ALA A O 1
ATOM 625 N N . GLU A 1 83 ? -4.445 -11.824 6.703 1.00 93.81 83 GLU A N 1
ATOM 626 C CA . GLU A 1 83 ? -5.745 -11.705 7.357 1.00 93.81 83 GLU A CA 1
ATOM 627 C C . GLU A 1 83 ? -5.972 -10.275 7.859 1.00 93.81 83 GLU A C 1
ATOM 629 O O . GLU A 1 83 ? -5.060 -9.621 8.368 1.00 93.81 83 GLU A O 1
ATOM 634 N N . ILE A 1 84 ? -7.205 -9.790 7.710 1.00 95.19 84 ILE A N 1
ATOM 635 C CA . ILE A 1 84 ? -7.629 -8.485 8.213 1.00 95.19 84 ILE A CA 1
ATOM 636 C C . ILE A 1 84 ? -8.602 -8.714 9.362 1.00 95.19 84 ILE A C 1
ATOM 638 O O . ILE A 1 84 ? -9.722 -9.175 9.151 1.00 95.19 84 ILE A O 1
ATOM 642 N N . ASP A 1 85 ? -8.178 -8.336 10.565 1.00 93.44 85 ASP A N 1
ATOM 643 C CA . ASP A 1 85 ? -8.999 -8.386 11.769 1.00 93.44 85 ASP A CA 1
A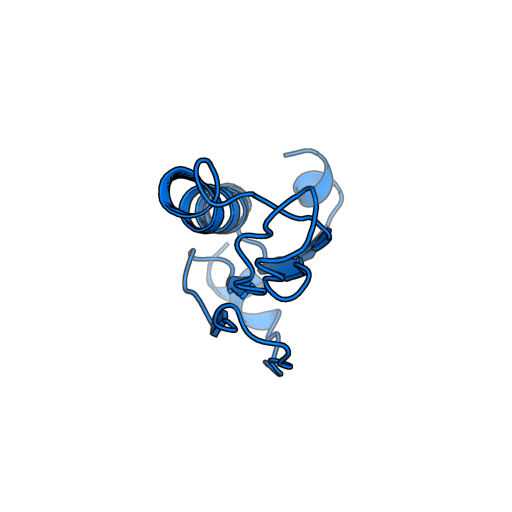TOM 644 C C . ASP A 1 85 ? -9.510 -6.986 12.123 1.00 93.44 85 ASP A C 1
ATOM 646 O O . ASP A 1 85 ? -8.834 -6.188 12.771 1.00 93.44 85 ASP A O 1
ATOM 650 N N . TYR A 1 86 ? -10.743 -6.676 11.725 1.00 91.69 86 TYR A N 1
ATOM 651 C CA . TYR A 1 86 ? -11.344 -5.378 12.029 1.00 91.69 86 TYR A CA 1
ATOM 652 C C . TYR A 1 86 ? -11.635 -5.158 13.519 1.00 91.69 86 TYR A C 1
ATOM 654 O O . TYR A 1 86 ? -11.814 -4.004 13.916 1.00 91.69 86 TYR A O 1
ATOM 662 N N . SER A 1 87 ? -11.633 -6.201 14.357 1.00 92.12 87 SER A N 1
ATOM 663 C CA . SER A 1 87 ? -11.856 -6.035 15.798 1.00 92.12 87 SER A CA 1
ATOM 664 C C . SER A 1 87 ? -10.744 -5.216 16.466 1.00 92.12 87 SER A C 1
ATOM 666 O O . SER A 1 87 ? -10.993 -4.504 17.442 1.00 92.12 87 SER A O 1
ATOM 668 N N . ILE A 1 88 ? -9.534 -5.210 15.890 1.00 88.38 88 ILE A N 1
ATOM 669 C CA . ILE A 1 88 ? -8.411 -4.413 16.396 1.00 88.38 88 ILE A CA 1
ATOM 670 C C . ILE A 1 88 ? -8.655 -2.901 16.281 1.00 88.38 88 ILE A C 1
ATOM 672 O O . ILE A 1 88 ? -8.074 -2.122 17.040 1.00 88.38 88 ILE A O 1
ATOM 676 N N . LEU A 1 89 ? -9.516 -2.474 15.346 1.00 86.12 89 LEU A N 1
ATOM 677 C CA . LEU A 1 89 ? -9.862 -1.064 15.160 1.00 86.12 89 LEU A CA 1
ATOM 678 C C . LEU A 1 89 ? -10.723 -0.546 16.309 1.00 86.12 89 LEU A C 1
ATOM 680 O O . LEU A 1 89 ? -10.578 0.609 16.692 1.00 86.12 89 LEU A O 1
ATOM 684 N N . GLU A 1 90 ? -11.598 -1.385 16.861 1.00 81.81 90 GLU A N 1
ATOM 685 C CA . GLU A 1 90 ? -12.485 -1.016 17.969 1.00 81.81 90 GLU A CA 1
ATOM 686 C C . GLU A 1 90 ? -11.755 -1.022 19.314 1.00 81.81 90 GLU A C 1
ATOM 688 O O . GLU A 1 90 ? -12.037 -0.196 20.174 1.00 81.81 90 GLU A O 1
ATOM 693 N N . GLN A 1 91 ? -10.778 -1.913 19.496 1.00 71.69 91 GLN A N 1
ATOM 694 C CA . GLN A 1 91 ? -10.032 -2.025 20.756 1.00 71.69 91 GLN A CA 1
ATOM 695 C C . GLN A 1 91 ? -9.093 -0.842 21.034 1.00 71.69 91 GLN A C 1
ATOM 697 O O . GLN A 1 91 ? -8.626 -0.679 22.161 1.00 71.69 91 GLN A O 1
ATOM 702 N N . ARG A 1 92 ? -8.738 -0.069 20.004 1.00 67.38 92 ARG A N 1
ATOM 703 C CA . ARG A 1 92 ? -7.625 0.895 20.043 1.00 67.38 92 ARG A CA 1
ATOM 704 C C . ARG A 1 92 ? -7.946 2.246 19.378 1.00 67.38 92 ARG A C 1
ATOM 706 O O . ARG A 1 92 ? -7.021 3.028 19.142 1.00 67.38 92 ARG A O 1
ATOM 713 N N . ARG A 1 93 ? -9.220 2.507 19.066 1.00 68.94 93 ARG A N 1
ATOM 714 C CA . ARG A 1 93 ? -9.748 3.831 18.690 1.00 68.94 93 ARG A CA 1
ATOM 715 C C . ARG A 1 93 ? -10.349 4.550 19.890 1.00 68.94 93 ARG A C 1
ATOM 717 O O . ARG A 1 93 ? -10.816 3.859 20.819 1.00 68.94 93 ARG A O 1
#

pLDDT: mean 95.94, std 5.86, range [67.38, 98.81]

Foldseek 3Di:
DVVLVVVDQEDEAEDFDAPVCCVPPVLVPLLCVLQVSLHKYWYAYDAADPPDPGGGQAWGFIAGNNSHTQDIDGRHDDDDDGDDDCVVSVVPD